Protein AF-A0AAN8D756-F1 (afdb_monomer)

Sequence (112 aa):
MSTLKEANTCPDGYRALSTSELQELLQNDEKMDQILRLNEKFQDLQVDREMLLSTNRNVAEESLARQPQLNNGKLQLAEKYRDLSKLATTCWEKQSQLGEFEKVDGEERGGG

Radius of gyration: 39.43 Å; Cα contacts (8 Å, |Δi|>4): 9; chains: 1; bounding box: 77×35×104 Å

Secondary structure (DSSP, 8-state):
-----------GGGGGS-HHHHHHHHT-HHHHHHHHHH-HHHHHHHHHHHHHHHHHHHHHHHHHHHHHHHHHHHHHHHHHHHHHHHHHHHHHHHHHHHHHHHHHHHHHHH--

Structure (mmCIF, N/CA/C/O backbone):
data_AF-A0AAN8D756-F1
#
_entry.id   AF-A0AAN8D756-F1
#
loop_
_atom_site.group_PDB
_atom_site.id
_atom_site.type_symbol
_atom_site.label_atom_id
_atom_site.label_alt_id
_atom_site.label_comp_id
_atom_site.label_asym_id
_atom_site.label_entity_id
_atom_site.label_seq_id
_atom_site.pdbx_PDB_ins_code
_atom_site.Cartn_x
_atom_site.Cartn_y
_atom_site.Cartn_z
_atom_site.occupancy
_atom_site.B_iso_or_equiv
_atom_site.auth_seq_id
_atom_site.auth_comp_id
_atom_site.auth_asym_id
_atom_site.auth_atom_id
_atom_site.pdbx_PDB_model_num
ATOM 1 N N . MET A 1 1 ? 7.806 17.674 32.791 1.00 41.53 1 MET A N 1
ATOM 2 C CA . MET A 1 1 ? 6.341 17.717 32.986 1.00 41.53 1 MET A CA 1
ATOM 3 C C . MET A 1 1 ? 5.681 16.736 32.027 1.00 41.53 1 MET A C 1
ATOM 5 O O . MET A 1 1 ? 5.402 17.087 30.891 1.00 41.53 1 MET A O 1
ATOM 9 N N . SER A 1 2 ? 5.492 15.496 32.461 1.00 43.59 2 SER A N 1
ATOM 10 C CA . SER A 1 2 ? 4.383 14.637 32.032 1.00 43.59 2 SER A CA 1
ATOM 11 C C . SER A 1 2 ? 4.385 13.466 32.990 1.00 43.59 2 SER A C 1
ATOM 13 O O . SER A 1 2 ? 5.297 12.645 33.001 1.00 43.59 2 SER A O 1
ATOM 15 N N . THR A 1 3 ? 3.438 13.525 33.912 1.00 39.50 3 THR A N 1
ATOM 16 C CA . THR A 1 3 ? 3.196 12.526 34.936 1.00 39.50 3 THR A CA 1
ATOM 17 C C . THR A 1 3 ? 2.890 11.204 34.247 1.00 39.50 3 THR A C 1
ATOM 19 O O . THR A 1 3 ? 1.971 11.113 33.435 1.00 39.50 3 THR A O 1
ATOM 22 N N . LEU A 1 4 ? 3.699 10.189 34.547 1.00 47.50 4 LEU A N 1
ATOM 23 C CA . LEU A 1 4 ? 3.449 8.808 34.166 1.00 47.50 4 LEU A CA 1
ATOM 24 C C . LEU A 1 4 ? 2.137 8.406 34.852 1.00 47.50 4 LEU A C 1
ATOM 26 O O . LEU A 1 4 ? 2.115 8.113 36.044 1.00 47.50 4 LEU A O 1
ATOM 30 N N . LYS A 1 5 ? 1.021 8.538 34.133 1.00 52.91 5 LYS A N 1
ATOM 31 C CA . LYS A 1 5 ? -0.317 8.224 34.630 1.00 52.91 5 LYS A CA 1
ATOM 32 C C . LYS A 1 5 ? -0.317 6.724 34.923 1.00 52.91 5 LYS A C 1
ATOM 34 O O . LYS A 1 5 ? -0.191 5.917 34.006 1.00 52.91 5 LYS A O 1
ATOM 39 N N . GLU A 1 6 ? -0.357 6.374 36.204 1.00 49.28 6 GLU A N 1
ATOM 40 C CA . GLU A 1 6 ? -0.398 5.005 36.714 1.00 49.28 6 GLU A CA 1
ATOM 41 C C . GLU A 1 6 ? -1.590 4.258 36.097 1.00 49.28 6 GLU A C 1
ATOM 43 O O . GLU A 1 6 ? -2.714 4.322 36.579 1.00 49.28 6 GLU A O 1
ATOM 48 N N . ALA A 1 7 ? -1.362 3.567 34.982 1.00 51.88 7 ALA A N 1
ATOM 49 C CA . ALA A 1 7 ? -2.408 2.898 34.215 1.00 51.88 7 ALA A CA 1
ATOM 50 C C . ALA A 1 7 ? -2.473 1.399 34.541 1.00 51.88 7 ALA A C 1
ATOM 52 O O . ALA A 1 7 ? -2.492 0.571 33.629 1.00 51.88 7 ALA A O 1
ATOM 53 N N . ASN A 1 8 ? -2.488 1.064 35.834 1.00 51.31 8 ASN A N 1
ATOM 54 C CA . ASN A 1 8 ? -2.727 -0.291 36.345 1.00 51.31 8 ASN A CA 1
ATOM 55 C C . ASN A 1 8 ? -3.735 -0.292 37.504 1.00 51.31 8 ASN A C 1
ATOM 57 O O . ASN A 1 8 ? -3.646 -1.090 38.436 1.00 51.31 8 ASN A O 1
ATOM 61 N N . THR A 1 9 ? -4.726 0.594 37.454 1.00 54.31 9 THR A N 1
ATOM 62 C CA . THR A 1 9 ? -5.885 0.486 38.336 1.00 54.31 9 THR A CA 1
ATOM 63 C C . THR A 1 9 ? -6.766 -0.637 37.796 1.00 54.31 9 THR A C 1
ATOM 65 O O . THR A 1 9 ? -7.483 -0.469 36.811 1.00 54.31 9 THR A O 1
ATOM 68 N N . CYS A 1 10 ? -6.684 -1.817 38.415 1.00 52.69 10 CYS A N 1
ATOM 69 C CA . CYS A 1 10 ? -7.785 -2.773 38.349 1.00 52.69 10 CYS A CA 1
ATOM 70 C C . CYS A 1 10 ? -9.059 -1.995 38.723 1.00 52.69 10 CYS A C 1
ATOM 72 O O . CYS A 1 10 ? -8.999 -1.274 39.724 1.00 52.69 10 CYS A O 1
ATOM 74 N N . PRO A 1 11 ? -10.156 -2.046 37.941 1.00 61.56 11 PRO A N 1
ATOM 75 C CA . PRO A 1 11 ? -11.365 -1.311 38.279 1.00 61.56 11 PRO A CA 1
ATOM 76 C C . PRO A 1 11 ? -11.776 -1.702 39.695 1.00 61.56 11 PRO A C 1
ATOM 78 O O . PRO A 1 11 ? -12.150 -2.846 39.949 1.00 61.56 11 PRO A O 1
ATOM 81 N N . ASP A 1 12 ? -11.652 -0.759 40.627 1.00 63.53 12 ASP A N 1
ATOM 82 C CA . ASP A 1 12 ? -11.872 -0.997 42.058 1.00 63.53 12 ASP A CA 1
ATOM 83 C C . ASP A 1 12 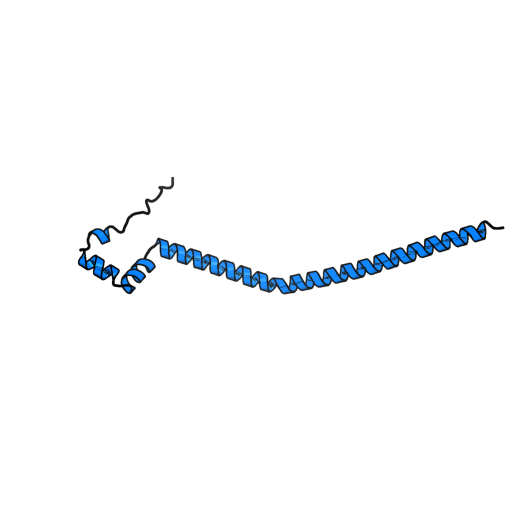? -13.303 -1.506 42.331 1.00 63.53 12 ASP A C 1
ATOM 85 O O . ASP A 1 12 ? -13.580 -2.158 43.333 1.00 63.53 12 ASP A O 1
ATOM 89 N N . GLY A 1 13 ? -14.204 -1.319 41.358 1.00 77.00 13 GLY A N 1
ATOM 90 C CA . GLY A 1 13 ? -15.564 -1.849 41.354 1.00 77.00 13 GLY A CA 1
ATOM 91 C C . GLY A 1 13 ? -15.670 -3.374 41.465 1.00 77.00 13 GLY A C 1
ATOM 92 O O . GLY A 1 13 ? -16.637 -3.849 42.050 1.00 77.00 13 GLY A O 1
ATOM 93 N N . TYR A 1 14 ? -14.688 -4.160 41.004 1.00 86.00 14 TYR A N 1
ATOM 94 C CA . TYR A 1 14 ? -14.756 -5.623 41.167 1.00 86.00 14 TYR A CA 1
ATOM 95 C C . TYR A 1 14 ? -14.572 -6.065 42.621 1.00 86.00 14 TYR A C 1
ATOM 97 O O . TYR A 1 14 ? -15.074 -7.118 43.003 1.00 86.00 14 TYR A O 1
ATOM 105 N N . ARG A 1 15 ? -13.890 -5.261 43.452 1.00 87.31 15 ARG A N 1
ATOM 106 C CA . ARG A 1 15 ? -13.737 -5.549 44.888 1.00 87.31 15 ARG A CA 1
ATOM 107 C C . ARG A 1 15 ? -15.040 -5.380 45.667 1.00 87.31 15 ARG A C 1
ATOM 109 O O . ARG A 1 15 ? -15.139 -5.907 46.770 1.00 87.31 15 ARG A O 1
ATOM 116 N N . ALA A 1 16 ? -16.013 -4.660 45.111 1.00 90.75 16 ALA A N 1
ATOM 117 C CA . ALA A 1 16 ? -17.331 -4.482 45.712 1.00 90.75 16 ALA A CA 1
ATOM 118 C C . ALA A 1 16 ? -18.283 -5.663 45.445 1.00 90.75 16 ALA A C 1
ATOM 120 O O . ALA A 1 16 ? -19.342 -5.727 46.063 1.00 90.75 16 ALA A O 1
ATOM 121 N N . LEU A 1 17 ? -17.920 -6.581 44.542 1.00 91.69 17 LEU A N 1
ATOM 122 C CA . LEU A 1 17 ? -18.744 -7.730 44.171 1.00 91.69 17 LEU A CA 1
ATOM 123 C C . LEU A 1 17 ? -18.456 -8.940 45.067 1.00 91.69 17 LEU A C 1
ATOM 125 O O . LEU A 1 17 ? -17.312 -9.216 45.438 1.00 91.69 17 LEU A O 1
ATOM 129 N N . SER A 1 18 ? -19.501 -9.700 45.378 1.00 95.38 18 SER A N 1
ATOM 130 C CA . SER A 1 18 ? -19.393 -11.003 46.033 1.00 95.38 18 SER A CA 1
ATOM 131 C C . SER A 1 18 ? -18.809 -12.068 45.097 1.00 95.38 18 SER A C 1
ATOM 133 O O . SER A 1 18 ? -18.789 -11.929 43.872 1.00 95.38 18 SER A O 1
ATOM 135 N N . THR A 1 19 ? -18.368 -13.193 45.665 1.00 95.56 19 THR A N 1
ATOM 136 C CA . THR A 1 19 ? -17.839 -14.330 44.893 1.00 95.56 19 THR A CA 1
ATOM 137 C C . THR A 1 19 ? -18.853 -14.914 43.908 1.00 95.56 19 THR A C 1
ATOM 139 O O . THR A 1 19 ? -18.459 -15.316 42.814 1.00 95.56 19 THR A O 1
ATOM 142 N N . SER A 1 20 ? -20.142 -14.936 44.257 1.00 96.38 20 SER A N 1
ATOM 143 C CA . SER A 1 20 ? -21.214 -15.383 43.360 1.00 96.38 20 SER A CA 1
ATOM 144 C C . SER A 1 20 ? -21.442 -14.420 42.197 1.00 96.38 20 SER A C 1
ATOM 146 O O . SER A 1 20 ? -21.588 -14.868 41.065 1.00 96.38 20 SER A O 1
ATOM 148 N N . GLU A 1 21 ? -21.418 -13.108 42.445 1.00 94.94 21 GLU A N 1
ATOM 149 C CA . GLU A 1 21 ? -21.590 -12.094 41.392 1.00 94.94 21 GLU A CA 1
ATOM 150 C C . GLU A 1 21 ? -20.397 -12.076 40.435 1.00 94.94 21 GLU A C 1
ATOM 152 O O . GLU A 1 21 ? -20.570 -11.953 39.224 1.00 94.94 21 GLU A O 1
ATOM 157 N N . LEU A 1 22 ? -19.181 -12.260 40.960 1.00 93.50 22 LEU A N 1
ATOM 158 C CA . LEU A 1 22 ? -17.983 -12.418 40.138 1.00 93.50 22 LEU A CA 1
ATOM 159 C C . LEU A 1 22 ? -18.059 -13.675 39.265 1.00 93.50 22 LEU A C 1
ATOM 161 O O . LEU A 1 22 ? -17.686 -13.610 38.098 1.00 93.50 22 LEU A O 1
ATOM 165 N N . GLN A 1 23 ? -18.555 -14.801 39.791 1.00 95.00 23 GLN A N 1
ATOM 166 C CA . GLN A 1 23 ? -18.767 -16.015 38.994 1.00 95.00 23 GLN A CA 1
ATOM 167 C C . GLN A 1 23 ? -19.830 -15.825 37.912 1.00 95.00 23 GLN A C 1
ATOM 169 O O . GLN A 1 23 ? -19.604 -16.247 36.782 1.00 95.00 23 GLN A O 1
ATOM 174 N N . GLU A 1 24 ? -20.955 -15.185 38.232 1.00 95.88 24 GLU A N 1
ATOM 175 C CA . GLU A 1 24 ? -22.000 -14.891 37.247 1.00 95.88 24 GLU A CA 1
ATOM 176 C C . GLU A 1 24 ? -21.466 -13.981 36.137 1.00 95.88 24 GLU A C 1
ATOM 178 O O . GLU A 1 24 ? -21.708 -14.231 34.958 1.00 95.88 24 GLU A O 1
ATOM 183 N N . LEU A 1 25 ? -20.698 -12.949 36.500 1.00 93.25 25 LEU A N 1
ATOM 184 C CA . LEU A 1 25 ? -20.067 -12.061 35.531 1.00 93.25 25 LEU A CA 1
ATOM 185 C C . LEU A 1 25 ? -19.084 -12.819 34.633 1.00 93.25 25 LEU A C 1
ATOM 187 O O . LEU A 1 25 ? -19.108 -12.631 33.422 1.00 93.25 25 LEU A O 1
ATOM 191 N N . LEU A 1 26 ? -18.264 -13.703 35.213 1.00 92.31 26 LEU A N 1
ATOM 192 C CA . LEU A 1 26 ? -17.293 -14.509 34.470 1.00 92.31 26 LEU A CA 1
ATOM 193 C C . LEU A 1 26 ? -17.953 -15.520 33.519 1.00 92.31 26 LEU A C 1
ATOM 195 O O . LEU A 1 26 ? -17.327 -15.942 32.556 1.00 92.31 26 LEU A O 1
ATOM 199 N N . GLN A 1 27 ? -19.184 -15.941 33.815 1.00 96.12 27 GLN A N 1
ATOM 200 C CA . GLN A 1 27 ? -19.966 -16.874 32.996 1.00 96.12 27 GLN A CA 1
ATOM 201 C C . GLN A 1 27 ? -20.843 -16.165 31.956 1.00 96.12 27 GLN A C 1
ATOM 203 O O . GLN A 1 27 ? -21.524 -16.829 31.176 1.00 96.12 27 GLN A O 1
ATOM 208 N N . ASN A 1 28 ? -20.863 -14.832 31.952 1.00 96.38 28 ASN A N 1
ATOM 209 C CA . ASN A 1 28 ? -21.667 -14.040 31.037 1.00 96.38 28 ASN A CA 1
ATOM 210 C C . ASN A 1 28 ? -20.771 -13.370 29.989 1.00 96.38 28 ASN A C 1
ATOM 212 O O . ASN A 1 28 ? -20.312 -12.237 30.167 1.00 96.38 28 ASN A O 1
ATOM 216 N N . ASP A 1 29 ? -20.549 -14.083 28.886 1.00 95.00 29 ASP A N 1
ATOM 217 C CA . ASP A 1 29 ? -19.678 -13.640 27.796 1.00 95.00 29 ASP A CA 1
ATOM 218 C C . ASP A 1 29 ? -20.140 -12.309 27.186 1.00 95.00 29 ASP A C 1
ATOM 220 O O . ASP A 1 29 ? -19.305 -11.443 26.937 1.00 95.00 29 ASP A O 1
ATOM 224 N N . GLU A 1 30 ? -21.450 -12.068 27.032 1.00 96.56 30 GLU A N 1
ATOM 225 C CA . GLU A 1 30 ? -21.957 -10.773 26.553 1.00 96.56 30 GLU A CA 1
ATOM 226 C C . GLU A 1 30 ? -21.552 -9.603 27.463 1.00 96.56 30 GLU A C 1
ATOM 228 O O . GLU A 1 30 ? -21.140 -8.548 26.970 1.00 96.56 30 GLU A O 1
ATOM 233 N N . LYS A 1 31 ? -21.660 -9.762 28.791 1.00 92.62 31 LYS A N 1
ATOM 234 C CA . LYS A 1 31 ? -21.242 -8.722 29.748 1.00 92.62 31 LYS A CA 1
ATOM 235 C C . LYS A 1 31 ? -19.730 -8.495 29.670 1.00 92.62 31 LYS A C 1
ATOM 237 O O . LYS A 1 31 ? -19.290 -7.345 29.701 1.00 92.62 31 LYS A O 1
ATOM 242 N N . MET A 1 32 ? -18.940 -9.561 29.535 1.00 92.56 32 MET A N 1
ATOM 243 C CA . MET A 1 32 ? -17.483 -9.469 29.378 1.00 92.56 32 MET A CA 1
ATOM 244 C C . MET A 1 32 ? -17.095 -8.754 28.078 1.00 92.56 32 MET A C 1
ATOM 246 O O . MET A 1 32 ? -16.268 -7.840 28.102 1.00 92.56 32 MET A O 1
ATOM 250 N N . ASP A 1 33 ? -17.750 -9.084 26.968 1.00 94.62 33 ASP A N 1
ATOM 251 C CA . ASP A 1 33 ? -17.577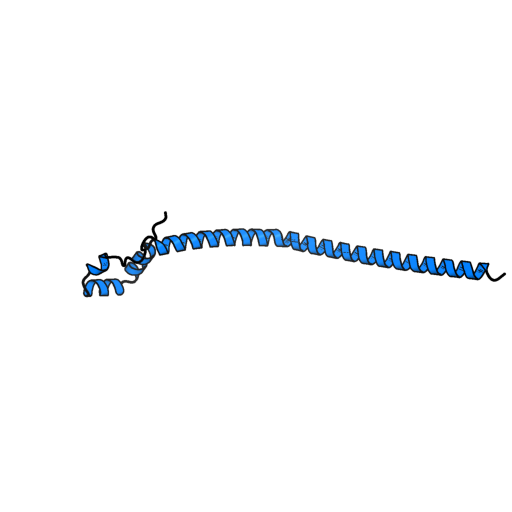 -8.410 25.681 1.00 94.62 33 ASP A CA 1
ATOM 252 C C . ASP A 1 33 ? -17.936 -6.926 25.766 1.00 94.62 33 ASP A C 1
ATOM 254 O O . ASP A 1 33 ? -17.232 -6.073 25.220 1.00 94.62 33 ASP A O 1
ATOM 258 N N . GLN A 1 34 ? -19.015 -6.588 26.472 1.00 94.06 34 GLN A N 1
ATOM 259 C CA . GLN A 1 34 ? -19.407 -5.201 26.686 1.00 94.06 34 GLN A CA 1
ATOM 260 C C . GLN A 1 34 ? -18.355 -4.438 27.503 1.00 94.06 34 GLN A C 1
ATOM 262 O O . GLN A 1 34 ? -17.989 -3.324 27.128 1.00 94.06 34 GLN A O 1
ATOM 267 N N . ILE A 1 35 ? -17.817 -5.041 28.569 1.00 91.94 35 ILE A N 1
ATOM 268 C CA . ILE A 1 35 ? -16.725 -4.462 29.369 1.00 91.94 35 ILE A CA 1
ATOM 269 C C . ILE A 1 35 ? -15.485 -4.223 28.501 1.00 91.94 35 ILE A C 1
ATOM 271 O O . ILE A 1 35 ? -14.885 -3.151 28.574 1.00 91.94 35 ILE A O 1
ATOM 275 N N . LEU A 1 36 ? -15.112 -5.187 27.655 1.00 90.75 36 LEU A N 1
ATOM 276 C CA . LEU A 1 36 ? -13.975 -5.051 26.742 1.00 90.75 36 LEU A CA 1
ATOM 277 C C . LEU A 1 36 ? -14.199 -3.936 25.715 1.00 90.75 36 LEU A C 1
ATOM 279 O O . LEU A 1 36 ? -13.314 -3.112 25.510 1.00 90.75 36 LEU A O 1
ATOM 283 N N . ARG A 1 37 ? -15.392 -3.848 25.117 1.00 93.81 37 ARG A N 1
ATOM 284 C CA . ARG A 1 37 ? -15.742 -2.781 24.160 1.00 93.81 37 ARG A CA 1
ATOM 285 C C . ARG A 1 37 ? -15.741 -1.392 24.788 1.00 93.81 37 ARG A C 1
ATOM 287 O O . ARG A 1 37 ? -15.500 -0.420 24.079 1.00 93.81 37 ARG A O 1
ATOM 294 N N . LEU A 1 38 ? -16.030 -1.289 26.082 1.00 91.88 38 LEU A N 1
ATOM 295 C CA . LEU A 1 38 ? -16.003 -0.036 26.839 1.00 91.88 38 LEU A CA 1
ATOM 296 C C . LEU A 1 38 ? -14.621 0.291 27.420 1.00 91.88 38 LEU A C 1
ATOM 298 O O . LEU A 1 38 ? -14.433 1.373 27.972 1.00 91.88 38 LEU A O 1
ATOM 302 N N . ASN A 1 39 ? -13.652 -0.621 27.319 1.00 91.00 39 ASN A N 1
ATOM 303 C CA . ASN A 1 39 ? -12.305 -0.384 27.810 1.00 91.00 39 ASN A CA 1
ATOM 304 C C . ASN A 1 39 ? -11.605 0.684 26.955 1.00 91.00 39 ASN A C 1
ATOM 306 O O . ASN A 1 39 ? -11.402 0.485 25.761 1.00 91.00 39 ASN A O 1
ATOM 310 N N . GLU A 1 40 ? -11.191 1.787 27.581 1.00 93.12 40 GLU A N 1
ATOM 311 C CA . GLU A 1 40 ? -10.544 2.927 26.910 1.00 93.12 40 GLU A CA 1
ATOM 312 C C . GLU A 1 40 ? -9.315 2.496 26.095 1.00 93.12 40 GLU A C 1
ATOM 314 O O . GLU A 1 40 ? -9.224 2.794 24.910 1.00 93.12 40 GLU A O 1
ATOM 319 N N . LYS A 1 41 ? -8.430 1.669 26.673 1.00 93.44 41 LYS A N 1
ATOM 320 C CA . LYS A 1 41 ? -7.240 1.174 25.959 1.00 93.44 41 LYS A CA 1
ATOM 321 C C . LYS A 1 41 ? -7.615 0.320 24.745 1.00 93.44 41 LYS A C 1
ATOM 323 O O . LYS A 1 41 ? -6.922 0.354 23.734 1.00 93.44 41 LYS A O 1
ATOM 328 N N . PHE A 1 42 ? -8.679 -0.478 24.846 1.00 94.44 42 PHE A N 1
ATOM 329 C CA . PHE A 1 42 ? -9.161 -1.276 23.719 1.00 94.44 42 PHE A CA 1
ATOM 330 C C . PHE A 1 42 ? -9.744 -0.388 22.613 1.00 94.44 42 PHE A C 1
ATOM 332 O O . PHE A 1 42 ? -9.487 -0.639 21.439 1.00 94.44 42 PHE A O 1
ATOM 339 N N . GLN A 1 43 ? -10.483 0.664 22.974 1.00 96.88 43 GLN A N 1
ATOM 340 C CA . GLN A 1 43 ? -11.019 1.635 22.018 1.00 96.88 43 GLN A CA 1
ATOM 341 C C . GLN A 1 43 ? -9.906 2.408 21.304 1.00 96.88 43 GLN A C 1
ATOM 343 O O . GLN A 1 43 ? -9.932 2.487 20.078 1.00 96.88 43 GLN A O 1
ATOM 348 N N . ASP A 1 44 ? -8.902 2.891 22.038 1.00 97.06 44 ASP A N 1
ATOM 349 C CA . ASP A 1 44 ? -7.743 3.583 21.462 1.00 97.06 44 ASP A CA 1
ATOM 350 C C . ASP A 1 44 ? -7.025 2.698 20.432 1.00 9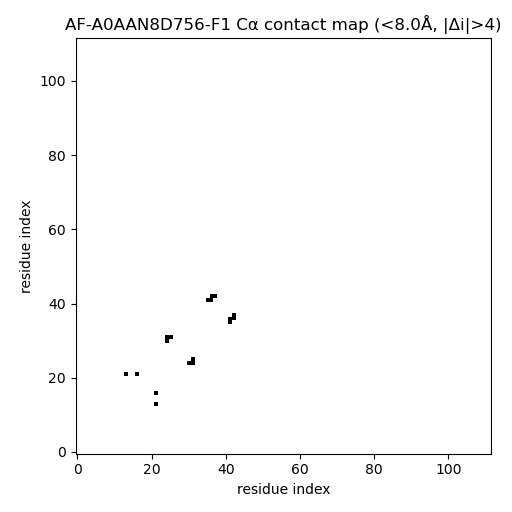7.06 44 ASP A C 1
ATOM 352 O O . ASP A 1 44 ? -6.790 3.107 19.294 1.00 97.06 44 ASP A O 1
ATOM 356 N N . LEU A 1 45 ? -6.769 1.433 20.784 1.00 97.31 45 LEU A N 1
ATOM 357 C CA . LEU A 1 45 ? -6.158 0.467 19.867 1.00 97.31 45 LEU A CA 1
ATOM 358 C C . LEU A 1 45 ? -7.015 0.199 18.624 1.00 97.31 45 LEU A C 1
ATOM 360 O O . LEU A 1 45 ? -6.474 -0.027 17.540 1.00 97.31 45 LEU A O 1
ATOM 364 N N . GLN A 1 46 ? -8.342 0.204 18.758 1.00 97.38 46 GLN A N 1
ATOM 365 C CA . GLN A 1 46 ? -9.248 0.028 17.623 1.00 97.38 46 GLN A CA 1
ATOM 366 C C . GLN A 1 46 ? -9.200 1.229 16.676 1.00 97.38 46 GLN A C 1
ATOM 368 O O . GLN A 1 46 ? -9.133 1.030 15.463 1.00 97.38 46 GLN A O 1
ATOM 373 N N . VAL A 1 47 ? -9.144 2.452 17.210 1.00 97.88 47 VAL A N 1
ATOM 374 C CA . VAL A 1 47 ? -8.977 3.675 16.410 1.00 97.88 47 VAL A CA 1
ATOM 375 C C . VAL A 1 47 ? -7.641 3.659 15.664 1.00 97.88 47 VAL A C 1
ATOM 377 O O . VAL A 1 47 ? -7.615 3.863 14.448 1.00 97.88 47 VAL A O 1
ATOM 380 N N . ASP A 1 48 ? -6.542 3.339 16.350 1.00 98.19 48 ASP A N 1
ATOM 381 C CA . ASP A 1 48 ? -5.215 3.239 15.730 1.00 98.19 48 ASP A CA 1
ATOM 382 C C . ASP A 1 48 ? -5.193 2.182 14.618 1.00 98.19 48 ASP A C 1
ATOM 384 O O . ASP A 1 48 ? -4.660 2.402 13.524 1.00 98.19 48 ASP A O 1
ATOM 388 N N . ARG A 1 49 ? -5.826 1.029 14.863 1.00 98.38 49 ARG A N 1
ATOM 389 C CA . ARG A 1 49 ? -5.968 -0.037 13.869 1.00 98.38 49 ARG A CA 1
ATOM 390 C C . ARG A 1 49 ? -6.742 0.439 12.640 1.00 98.38 49 ARG A C 1
ATOM 392 O O . ARG A 1 49 ? -6.326 0.149 11.519 1.00 98.38 49 ARG A O 1
ATOM 399 N N . GLU A 1 50 ? -7.854 1.142 12.823 1.00 98.56 50 GLU A N 1
ATOM 400 C CA . GLU A 1 50 ? -8.659 1.677 11.721 1.00 98.56 50 GLU A CA 1
ATOM 401 C C . GLU A 1 50 ? -7.897 2.733 10.914 1.00 98.56 50 GLU A C 1
ATOM 403 O O . GLU A 1 50 ? -7.905 2.690 9.679 1.00 98.56 50 GLU A O 1
ATOM 408 N N . MET A 1 51 ? -7.158 3.617 11.587 1.00 98.44 51 MET A N 1
ATOM 409 C CA . MET A 1 51 ? -6.292 4.602 10.938 1.00 98.44 51 MET A CA 1
ATOM 410 C C . MET A 1 51 ? -5.214 3.928 10.078 1.00 98.44 51 MET A C 1
ATOM 412 O O . MET A 1 51 ? -5.011 4.307 8.917 1.00 98.44 51 MET A O 1
ATOM 416 N N . LEU A 1 52 ? -4.542 2.904 10.614 1.00 98.62 52 LEU A N 1
ATOM 417 C CA . LEU A 1 52 ? -3.520 2.146 9.890 1.00 98.62 52 LEU A CA 1
ATOM 418 C C . LEU A 1 52 ? -4.105 1.384 8.701 1.00 98.62 52 LEU A C 1
ATOM 420 O O . LEU A 1 52 ? -3.507 1.391 7.626 1.00 98.62 52 LEU A O 1
ATOM 424 N N . LEU A 1 53 ? -5.275 0.761 8.860 1.00 98.75 53 LEU A N 1
ATOM 425 C CA . LEU A 1 53 ? -5.953 0.057 7.770 1.00 98.75 53 LEU A CA 1
ATOM 426 C C . LEU A 1 53 ? -6.361 1.009 6.646 1.00 98.75 53 LEU A C 1
ATOM 428 O O . LEU A 1 53 ? -6.136 0.697 5.478 1.00 98.75 53 LEU A O 1
ATOM 432 N N . SER A 1 54 ? -6.906 2.176 6.990 1.00 98.62 54 SER A N 1
ATOM 433 C CA . SER A 1 54 ? -7.251 3.219 6.019 1.00 98.62 54 SER A CA 1
ATOM 434 C C . SER A 1 54 ? -6.012 3.710 5.263 1.00 98.62 54 SER A C 1
ATOM 436 O O . SER A 1 54 ? -5.989 3.748 4.033 1.00 98.62 54 SER A O 1
ATOM 438 N N . THR A 1 55 ? -4.926 3.982 5.991 1.00 98.44 55 THR A N 1
ATOM 439 C CA . THR A 1 55 ? -3.655 4.423 5.398 1.00 98.44 55 THR A CA 1
ATOM 440 C C . THR A 1 55 ? -3.059 3.352 4.484 1.00 98.44 55 THR A C 1
ATOM 442 O O . THR A 1 55 ? -2.674 3.645 3.352 1.00 98.44 55 THR A O 1
ATOM 445 N N . ASN A 1 56 ? -3.011 2.098 4.939 1.00 98.44 56 ASN A N 1
ATOM 446 C CA . ASN A 1 56 ? -2.497 0.981 4.153 1.00 98.44 56 ASN A CA 1
ATOM 447 C C . ASN A 1 56 ? -3.315 0.773 2.876 1.00 98.44 56 ASN A C 1
ATOM 449 O O . ASN A 1 56 ? -2.735 0.600 1.805 1.00 98.44 56 ASN A O 1
ATOM 453 N N . ARG A 1 57 ? -4.647 0.861 2.980 1.00 98.69 57 ARG A N 1
ATOM 454 C CA . ARG A 1 57 ? -5.551 0.776 1.836 1.00 98.69 57 ARG A CA 1
ATOM 455 C C . ARG A 1 57 ? -5.240 1.854 0.801 1.00 98.69 57 ARG A C 1
ATOM 457 O O . ARG A 1 57 ? -5.032 1.508 -0.357 1.00 98.69 57 ARG A O 1
ATOM 464 N N . ASN A 1 58 ? -5.139 3.118 1.211 1.00 98.50 58 ASN A N 1
ATOM 465 C CA . ASN A 1 58 ? -4.827 4.220 0.296 1.00 98.50 58 ASN A CA 1
ATOM 466 C C . ASN A 1 58 ? -3.482 4.003 -0.415 1.00 98.50 58 ASN A C 1
ATOM 468 O O . ASN A 1 58 ? -3.388 4.131 -1.634 1.00 98.50 58 ASN A O 1
ATOM 472 N N . VAL A 1 59 ? -2.443 3.604 0.326 1.00 98.62 59 VAL A N 1
ATOM 473 C CA . VAL A 1 59 ? -1.115 3.332 -0.250 1.00 98.62 59 VAL A CA 1
ATOM 474 C C . VAL A 1 59 ? -1.153 2.153 -1.222 1.00 98.62 59 VAL A C 1
ATOM 476 O O . VAL A 1 59 ? -0.502 2.200 -2.268 1.00 98.62 59 VAL A O 1
ATOM 479 N N . ALA A 1 60 ? -1.905 1.097 -0.909 1.00 98.69 60 ALA A N 1
ATOM 480 C CA . ALA A 1 60 ? -2.067 -0.050 -1.793 1.00 98.69 60 ALA A CA 1
ATOM 481 C C . ALA A 1 60 ? -2.803 0.343 -3.082 1.00 98.69 60 ALA A C 1
ATOM 483 O O . ALA A 1 60 ? -2.345 0.001 -4.172 1.00 98.69 60 ALA A O 1
ATOM 484 N N . GLU A 1 61 ? -3.890 1.108 -2.972 1.00 98.69 61 GLU A N 1
ATOM 485 C CA . GLU A 1 61 ? -4.651 1.618 -4.115 1.00 98.69 61 GLU A CA 1
ATOM 486 C C . GLU A 1 61 ? -3.778 2.496 -5.026 1.00 98.69 61 GLU A C 1
ATOM 488 O O . GLU A 1 61 ? -3.721 2.266 -6.236 1.00 98.69 61 GLU A O 1
ATOM 493 N N . GLU A 1 62 ? -3.014 3.435 -4.462 1.00 98.50 62 GLU A N 1
ATOM 494 C CA . GLU A 1 62 ? -2.085 4.262 -5.238 1.00 98.50 62 GLU A CA 1
ATOM 495 C C . GLU A 1 62 ? -0.962 3.444 -5.885 1.00 98.50 62 GLU A C 1
ATOM 497 O O . GLU A 1 62 ? -0.588 3.688 -7.035 1.00 98.50 62 GLU A O 1
ATOM 502 N N . SER A 1 63 ? -0.410 2.472 -5.158 1.00 98.12 63 SER A N 1
ATOM 503 C CA . SER A 1 63 ? 0.663 1.610 -5.661 1.00 98.12 63 SER A CA 1
ATOM 504 C C . SER A 1 63 ? 0.189 0.792 -6.862 1.00 98.12 63 SER A C 1
ATOM 506 O O . SER A 1 63 ? 0.871 0.747 -7.890 1.00 98.12 63 SER A O 1
ATOM 508 N N . LEU A 1 64 ? -1.012 0.214 -6.766 1.00 98.62 64 LEU A N 1
ATOM 509 C CA . LEU A 1 64 ? -1.659 -0.512 -7.858 1.00 98.62 64 LEU A CA 1
ATOM 510 C C . LEU A 1 64 ? -1.979 0.412 -9.039 1.00 98.62 64 LEU A C 1
ATOM 512 O O . LEU A 1 64 ? -1.742 0.031 -10.184 1.00 98.62 64 LEU A O 1
ATOM 516 N N . ALA A 1 65 ? -2.439 1.640 -8.789 1.00 98.44 65 ALA A N 1
ATOM 517 C CA . ALA A 1 65 ? -2.721 2.615 -9.843 1.00 98.44 65 ALA A CA 1
ATOM 518 C C . ALA A 1 65 ? -1.459 3.044 -10.620 1.00 98.44 65 ALA A C 1
ATOM 520 O O . ALA A 1 65 ? -1.522 3.276 -11.829 1.00 98.44 65 ALA A O 1
ATOM 521 N N . ARG A 1 66 ? -0.297 3.128 -9.955 1.00 98.19 66 ARG A N 1
ATOM 522 C CA . ARG A 1 66 ? 0.984 3.520 -10.58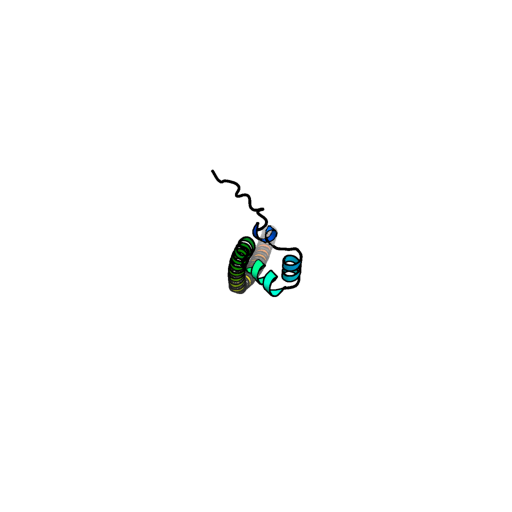0 1.00 98.19 66 ARG A CA 1
ATOM 523 C C . ARG A 1 66 ? 1.691 2.364 -11.298 1.00 98.19 66 ARG A C 1
ATOM 525 O O . ARG A 1 66 ? 2.491 2.603 -12.206 1.00 98.19 66 ARG A O 1
ATOM 532 N N . GLN A 1 67 ? 1.404 1.115 -10.930 1.00 98.56 67 GLN A N 1
ATOM 533 C CA . GLN A 1 67 ? 2.087 -0.072 -11.457 1.00 98.56 67 GLN A CA 1
ATOM 534 C C . GLN A 1 67 ? 2.037 -0.206 -12.998 1.00 98.56 67 GLN A C 1
ATOM 536 O O . GLN A 1 67 ? 3.085 -0.493 -13.588 1.00 98.56 67 GLN A O 1
ATOM 541 N N . PRO A 1 68 ? 0.909 0.043 -13.698 1.00 98.38 68 PRO A N 1
ATOM 542 C CA . PRO A 1 68 ? 0.860 -0.036 -15.159 1.00 98.38 68 PRO A CA 1
ATOM 543 C C . PRO A 1 68 ? 1.783 0.975 -15.843 1.00 98.38 68 PRO A C 1
ATOM 545 O O . PRO A 1 68 ? 2.510 0.620 -16.770 1.00 98.38 68 PRO A O 1
ATOM 548 N N . GLN A 1 69 ? 1.798 2.221 -15.360 1.00 98.38 69 GLN A N 1
ATOM 549 C CA . GLN A 1 69 ? 2.644 3.281 -15.913 1.00 98.38 69 GLN A CA 1
ATOM 550 C C . GLN A 1 69 ? 4.128 2.956 -15.727 1.00 98.38 69 GLN A C 1
ATOM 552 O O . GLN A 1 69 ? 4.909 3.083 -16.670 1.00 98.38 69 GLN A O 1
ATOM 557 N N . LEU A 1 70 ? 4.506 2.465 -14.542 1.00 98.38 70 LEU A N 1
ATOM 558 C CA . LEU A 1 70 ? 5.871 2.023 -14.260 1.00 98.38 70 LEU A CA 1
ATOM 559 C C . LEU A 1 70 ? 6.302 0.882 -15.191 1.00 98.38 70 LEU A C 1
ATOM 561 O O . LEU A 1 70 ? 7.396 0.920 -15.753 1.00 98.38 70 LEU A O 1
ATOM 565 N N . ASN A 1 71 ? 5.447 -0.126 -15.367 1.00 98.56 71 ASN A N 1
ATOM 566 C CA . ASN A 1 71 ? 5.740 -1.266 -16.234 1.00 98.56 71 ASN A CA 1
ATOM 567 C C . ASN A 1 71 ? 5.870 -0.848 -17.701 1.00 98.56 71 ASN A C 1
ATOM 569 O O . ASN A 1 71 ? 6.805 -1.276 -18.377 1.00 98.56 71 ASN A O 1
ATOM 573 N N . ASN A 1 72 ? 4.988 0.033 -18.175 1.00 98.62 72 ASN A N 1
ATOM 574 C CA . ASN A 1 72 ? 5.088 0.588 -19.518 1.00 98.62 72 ASN A CA 1
ATOM 575 C C . ASN A 1 72 ? 6.387 1.391 -19.702 1.00 98.62 72 ASN A C 1
ATOM 577 O O . ASN A 1 72 ? 7.089 1.203 -20.693 1.00 98.62 72 ASN A O 1
ATOM 581 N N . GLY A 1 73 ? 6.760 2.223 -18.725 1.00 98.62 73 GLY A N 1
ATOM 582 C CA . GLY A 1 73 ? 8.025 2.962 -18.752 1.00 98.62 73 GLY A CA 1
ATOM 583 C C . GLY A 1 73 ? 9.246 2.040 -18.817 1.00 98.62 73 GLY A C 1
ATOM 584 O O . GLY A 1 73 ? 10.152 2.275 -19.616 1.00 98.62 73 GLY A O 1
ATOM 585 N N . LYS A 1 74 ? 9.251 0.941 -18.048 1.00 98.75 74 LYS A N 1
ATOM 586 C CA . LYS A 1 74 ? 10.304 -0.088 -18.122 1.00 98.75 74 LYS A CA 1
ATOM 587 C C . LYS A 1 74 ? 10.390 -0.727 -19.510 1.00 98.75 74 LYS A C 1
ATOM 589 O O . LYS A 1 74 ? 11.494 -0.903 -20.019 1.00 98.75 74 LYS A O 1
ATOM 594 N N . LEU A 1 75 ? 9.250 -1.051 -20.123 1.00 98.75 75 LEU A N 1
ATOM 595 C CA . LEU A 1 75 ? 9.205 -1.642 -21.462 1.00 98.75 75 LEU A CA 1
ATOM 596 C C . LEU A 1 75 ? 9.761 -0.680 -22.522 1.00 98.75 75 LEU A C 1
ATOM 598 O O . LEU A 1 75 ? 10.627 -1.065 -23.305 1.00 98.75 75 LEU A O 1
ATOM 602 N N . GLN A 1 76 ? 9.317 0.578 -22.501 1.00 98.69 76 GLN A N 1
ATOM 603 C CA . GLN A 1 76 ? 9.800 1.614 -23.418 1.00 98.69 76 GLN A CA 1
ATOM 604 C C . GLN A 1 76 ? 11.304 1.851 -23.258 1.00 98.69 76 GLN A C 1
ATOM 606 O O . GLN A 1 76 ? 12.028 1.973 -24.244 1.00 98.69 76 GLN A O 1
ATOM 611 N N . LEU A 1 77 ? 11.793 1.878 -22.018 1.00 98.69 77 LEU A N 1
ATOM 612 C CA . LEU A 1 77 ? 13.216 2.032 -21.742 1.00 98.69 77 LEU A CA 1
ATOM 613 C C . LEU A 1 77 ? 14.029 0.857 -22.302 1.00 98.69 77 LEU A C 1
ATOM 615 O O . LEU A 1 77 ? 15.052 1.078 -22.950 1.00 98.69 77 LEU A O 1
ATOM 619 N N . ALA A 1 78 ? 13.565 -0.379 -22.105 1.00 98.69 78 ALA A N 1
ATOM 620 C CA . ALA A 1 78 ? 14.214 -1.567 -22.654 1.00 98.69 78 ALA A CA 1
ATOM 621 C C . ALA A 1 78 ? 14.273 -1.533 -24.192 1.00 98.69 78 ALA A C 1
ATOM 623 O O . ALA A 1 78 ? 15.299 -1.876 -24.781 1.00 98.69 78 ALA A O 1
ATOM 624 N N . GLU A 1 79 ? 13.207 -1.066 -24.846 1.00 98.75 79 GLU A N 1
ATOM 625 C CA . GLU A 1 79 ? 13.189 -0.879 -26.296 1.00 98.75 79 GLU A CA 1
ATOM 626 C C . GLU A 1 79 ? 14.226 0.154 -26.755 1.00 98.75 79 GLU A C 1
ATOM 628 O O . GLU A 1 79 ? 15.014 -0.132 -27.657 1.00 9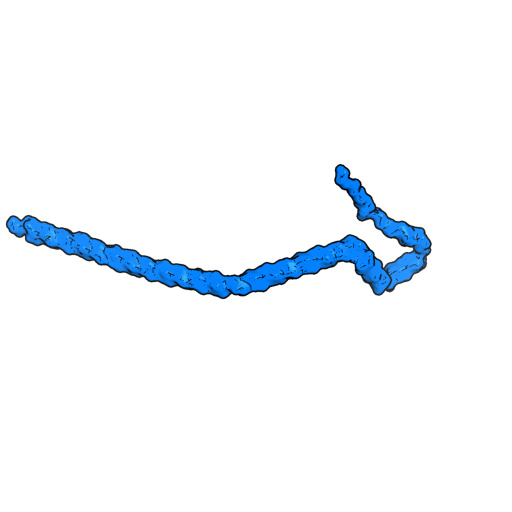8.75 79 GLU A O 1
ATOM 633 N N . LYS A 1 80 ? 14.313 1.308 -26.082 1.00 98.69 80 LYS A N 1
ATOM 634 C CA . LYS A 1 80 ? 15.323 2.332 -26.396 1.00 98.69 80 LYS A CA 1
ATOM 635 C C . LYS A 1 80 ? 16.750 1.818 -26.229 1.00 98.69 80 LYS A C 1
ATOM 637 O O . LYS A 1 80 ? 17.592 2.096 -27.080 1.00 98.69 80 LYS A O 1
ATOM 642 N N . TYR A 1 81 ? 17.023 1.040 -25.181 1.00 98.75 81 TYR A N 1
ATOM 643 C CA . TYR A 1 81 ? 18.332 0.406 -25.002 1.00 98.75 81 TYR A CA 1
ATOM 644 C C . TYR A 1 81 ? 18.653 -0.588 -26.117 1.00 98.75 81 TYR A C 1
ATOM 646 O O . TYR A 1 81 ? 19.779 -0.608 -26.615 1.00 98.75 81 TYR A O 1
ATOM 654 N N . ARG A 1 82 ? 17.670 -1.387 -26.546 1.00 98.69 82 ARG A N 1
ATOM 655 C CA . ARG A 1 82 ? 17.839 -2.313 -27.671 1.00 98.69 82 ARG A CA 1
ATOM 656 C C . ARG A 1 82 ? 18.181 -1.562 -28.956 1.00 98.69 82 ARG A C 1
ATOM 658 O O . ARG A 1 82 ? 19.090 -1.972 -29.675 1.00 98.69 82 ARG A O 1
ATOM 665 N N . ASP A 1 83 ? 17.468 -0.482 -29.247 1.00 98.56 83 ASP A N 1
ATOM 666 C CA . ASP A 1 83 ? 17.693 0.308 -30.457 1.00 98.56 83 ASP A CA 1
ATOM 667 C C . ASP A 1 83 ? 19.061 0.999 -30.429 1.00 98.56 83 ASP A C 1
ATOM 669 O O . ASP A 1 83 ? 19.793 0.963 -31.419 1.00 98.56 83 ASP A O 1
ATOM 673 N N . LEU A 1 84 ? 19.454 1.540 -29.272 1.00 98.62 84 LEU A N 1
ATOM 674 C CA . LEU A 1 84 ? 20.784 2.109 -29.065 1.00 98.62 84 LEU A CA 1
ATOM 675 C C . LEU A 1 84 ? 21.885 1.068 -29.287 1.00 98.62 84 LEU A C 1
ATOM 677 O O . LEU A 1 84 ? 22.864 1.358 -29.969 1.00 98.62 84 LEU A O 1
ATOM 681 N N . SER A 1 85 ? 21.720 -0.145 -28.753 1.00 98.44 85 SER A N 1
ATOM 682 C CA . SER A 1 85 ? 22.690 -1.225 -28.944 1.00 98.44 85 SER A CA 1
ATOM 683 C C . SER A 1 85 ? 22.846 -1.579 -30.420 1.00 98.44 85 SER A C 1
ATOM 685 O O . SER A 1 85 ? 23.972 -1.696 -30.890 1.00 98.44 85 SER A O 1
ATOM 687 N N . LYS A 1 86 ? 21.742 -1.704 -31.168 1.00 98.50 86 LYS A N 1
ATOM 688 C CA . LYS A 1 86 ? 21.792 -1.964 -32.616 1.00 98.50 86 LYS A CA 1
ATOM 689 C C . LYS A 1 86 ? 22.526 -0.855 -33.363 1.00 98.50 86 LYS A C 1
ATOM 691 O O . LYS A 1 86 ? 23.342 -1.139 -34.238 1.00 98.50 86 LYS A O 1
ATOM 696 N N . LEU A 1 87 ? 22.241 0.401 -33.017 1.00 98.44 87 LEU A N 1
ATOM 697 C CA . LEU A 1 87 ? 22.894 1.549 -33.636 1.00 98.44 87 LEU A CA 1
ATOM 698 C C . LEU A 1 87 ? 24.395 1.559 -33.331 1.00 98.44 87 LEU A C 1
ATOM 700 O O . LEU A 1 87 ? 25.191 1.748 -34.242 1.00 98.44 87 LEU A O 1
ATOM 704 N N . ALA A 1 88 ? 24.782 1.299 -32.082 1.00 98.12 88 ALA A N 1
ATOM 705 C CA . ALA A 1 88 ? 26.180 1.210 -31.679 1.00 98.12 88 ALA A CA 1
ATOM 706 C C . ALA A 1 88 ? 26.920 0.097 -32.435 1.00 98.12 88 ALA A C 1
ATOM 708 O O . ALA A 1 88 ? 27.998 0.350 -32.969 1.00 98.12 88 ALA A O 1
ATOM 709 N N . THR A 1 89 ? 26.321 -1.093 -32.554 1.00 98.12 89 THR A N 1
ATOM 710 C CA . THR A 1 89 ? 26.874 -2.193 -33.359 1.00 98.12 89 THR A CA 1
ATOM 711 C C . THR A 1 89 ? 27.037 -1.781 -34.821 1.00 98.12 89 THR A C 1
ATOM 713 O O . THR A 1 89 ? 28.121 -1.923 -35.371 1.00 98.12 89 THR A O 1
ATOM 716 N N . THR A 1 90 ? 26.009 -1.174 -35.421 1.00 97.75 90 THR A N 1
ATOM 717 C CA . THR A 1 90 ? 26.064 -0.708 -36.818 1.00 97.75 90 THR A CA 1
ATOM 718 C C . THR A 1 90 ? 27.157 0.347 -37.023 1.00 97.75 90 THR A C 1
ATOM 720 O O . THR A 1 90 ? 27.856 0.343 -38.035 1.00 97.75 90 THR A O 1
ATOM 723 N N . CYS A 1 91 ? 27.312 1.279 -36.079 1.00 97.19 91 CYS A N 1
ATOM 724 C CA . CYS A 1 91 ? 28.370 2.287 -36.123 1.00 97.19 91 CYS A CA 1
ATOM 725 C C . CYS A 1 91 ? 29.756 1.645 -36.034 1.00 97.19 91 CYS A C 1
ATOM 727 O O . CYS A 1 91 ? 30.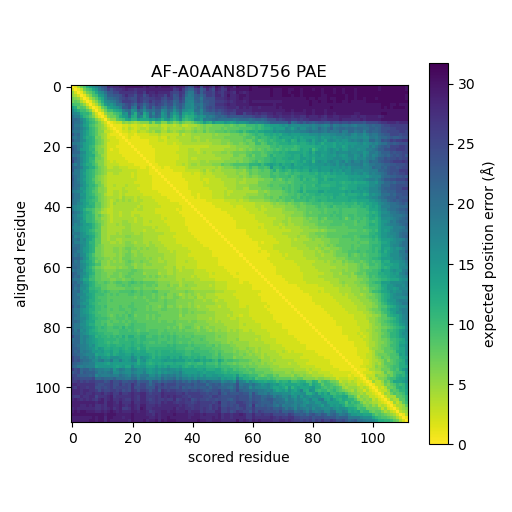642 2.022 -36.796 1.00 97.19 91 CYS A O 1
ATOM 729 N N . TRP A 1 92 ? 29.926 0.668 -35.143 1.00 97.12 92 TRP A N 1
ATOM 730 C CA . TRP A 1 92 ? 31.181 -0.058 -34.989 1.00 97.12 92 TRP A CA 1
ATOM 731 C C . TRP A 1 92 ? 31.541 -0.840 -36.258 1.00 97.12 92 TRP A C 1
ATOM 733 O O . TRP A 1 92 ? 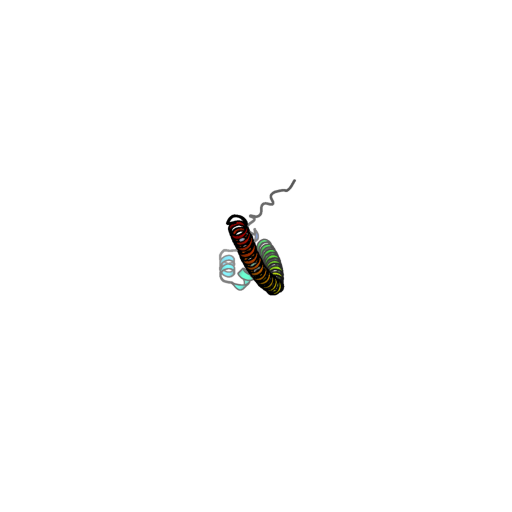32.644 -0.688 -36.766 1.00 97.12 92 TRP A O 1
ATOM 743 N N . GLU A 1 93 ? 30.590 -1.576 -36.839 1.00 96.44 93 GLU A N 1
ATOM 744 C CA . GLU A 1 93 ? 30.780 -2.310 -38.100 1.00 96.44 93 GLU A CA 1
ATOM 745 C C . GLU A 1 93 ? 31.206 -1.386 -39.248 1.00 96.44 93 GLU A C 1
ATOM 747 O O . GLU A 1 93 ? 32.165 -1.675 -39.963 1.00 96.44 93 GLU A O 1
ATOM 752 N N . LYS A 1 94 ? 30.532 -0.239 -39.404 1.00 95.75 94 LYS A N 1
ATOM 753 C CA . LYS A 1 94 ? 30.896 0.761 -40.419 1.00 95.75 94 LYS A CA 1
ATOM 754 C C . LYS A 1 94 ? 32.283 1.349 -40.176 1.00 95.75 94 LYS A C 1
ATOM 756 O O . LYS A 1 94 ? 33.026 1.563 -41.129 1.00 95.75 94 LYS A O 1
ATOM 761 N N . GLN A 1 95 ? 32.635 1.616 -38.921 1.00 94.38 95 GLN A N 1
ATOM 762 C CA . GLN A 1 95 ? 33.951 2.142 -38.566 1.00 94.38 95 GLN A CA 1
ATOM 763 C C . GLN A 1 95 ? 35.063 1.127 -38.860 1.00 94.38 95 GLN A C 1
ATOM 765 O O . GLN A 1 95 ? 36.106 1.509 -39.387 1.00 94.38 95 GLN A O 1
ATOM 770 N N . SER A 1 96 ? 34.831 -0.157 -38.580 1.00 92.50 96 SER A N 1
ATOM 771 C CA . SER A 1 96 ? 35.758 -1.235 -38.932 1.00 92.50 96 SER A CA 1
ATOM 772 C C . SER A 1 96 ? 35.963 -1.342 -40.441 1.00 92.50 96 SER A C 1
ATOM 774 O O . SER A 1 96 ? 37.106 -1.384 -40.881 1.00 92.50 96 SER A O 1
ATOM 776 N N . GLN A 1 97 ? 34.884 -1.299 -41.233 1.00 91.94 97 GLN A N 1
ATOM 777 C CA . GLN A 1 97 ? 34.975 -1.335 -42.698 1.00 91.94 97 GLN A CA 1
ATOM 778 C C . GLN A 1 97 ? 35.807 -0.170 -43.245 1.00 91.94 97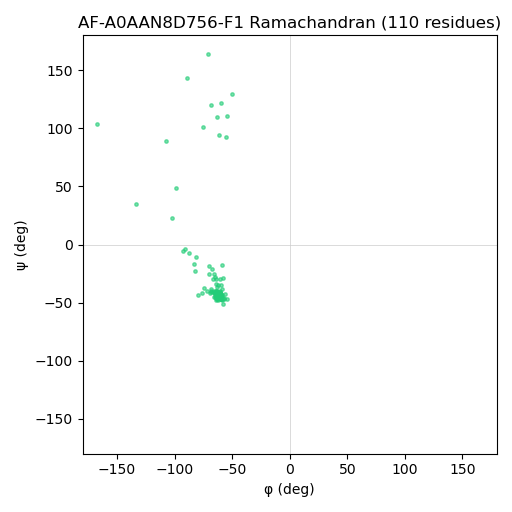 GLN A C 1
ATOM 780 O O . GLN A 1 97 ? 36.698 -0.388 -44.058 1.00 91.94 97 GLN A O 1
ATOM 785 N N . LEU A 1 98 ? 35.571 1.061 -42.774 1.00 89.94 98 LEU A N 1
ATOM 786 C CA . LEU A 1 98 ? 36.370 2.223 -43.186 1.00 89.94 98 LEU A CA 1
ATOM 787 C C . LEU A 1 98 ? 37.862 2.038 -42.869 1.00 89.94 98 LEU A C 1
ATOM 789 O O . LEU A 1 98 ? 38.701 2.302 -43.724 1.00 89.94 98 LEU A O 1
ATOM 793 N N . GLY A 1 99 ? 38.191 1.523 -41.681 1.00 84.06 99 GLY A N 1
ATOM 794 C CA . GLY A 1 99 ? 39.577 1.233 -41.305 1.00 84.06 99 GLY A CA 1
ATOM 795 C C . GLY A 1 99 ? 40.224 0.089 -42.101 1.00 84.06 99 GLY A C 1
ATOM 796 O O . GLY A 1 99 ? 41.450 0.003 -42.148 1.00 84.06 99 GLY A O 1
ATOM 797 N N . GLU A 1 100 ? 39.438 -0.797 -42.716 1.00 78.00 100 GLU A N 1
ATOM 798 C CA . GLU A 1 100 ? 39.932 -1.815 -43.652 1.00 78.00 100 GLU A CA 1
ATOM 799 C C . GLU A 1 100 ? 40.188 -1.221 -45.044 1.00 78.00 100 GLU A C 1
ATOM 801 O O . GLU A 1 100 ? 41.256 -1.459 -45.606 1.00 78.00 100 GLU A O 1
ATOM 806 N N . PHE A 1 101 ? 39.283 -0.383 -45.566 1.00 69.69 101 PHE A N 1
ATOM 807 C CA . PHE A 1 101 ? 39.483 0.316 -46.845 1.00 69.69 101 PHE A CA 1
ATOM 808 C C . PHE A 1 101 ? 40.714 1.236 -46.829 1.00 69.69 101 PHE A C 1
ATOM 810 O O . PHE A 1 101 ? 41.499 1.217 -47.772 1.00 69.69 101 PHE A O 1
ATOM 817 N N . GLU A 1 102 ? 40.947 1.974 -45.737 1.00 64.56 102 GLU A N 1
ATOM 818 C CA . GLU A 1 102 ? 42.139 2.827 -45.593 1.00 64.56 102 GLU A CA 1
ATOM 819 C C . GLU A 1 102 ? 43.459 2.036 -45.649 1.00 64.56 102 GLU A C 1
ATOM 821 O O . GLU A 1 102 ? 44.481 2.566 -46.088 1.00 64.56 102 GLU A O 1
ATOM 826 N N . LYS A 1 103 ? 43.458 0.765 -45.226 1.00 68.75 103 LYS A N 1
ATOM 827 C CA . LYS A 1 103 ? 44.642 -0.107 -45.304 1.00 68.75 103 LYS A CA 1
ATOM 828 C C . LYS A 1 103 ? 44.881 -0.613 -46.724 1.00 68.75 103 LYS A C 1
ATOM 830 O O . LYS A 1 103 ? 46.025 -0.609 -47.170 1.00 68.75 103 LYS A O 1
ATOM 835 N N . VAL A 1 104 ? 43.815 -0.996 -47.426 1.00 66.62 104 VAL A N 1
ATOM 836 C CA . VAL A 1 104 ? 43.883 -1.483 -48.814 1.00 66.62 104 VAL A CA 1
ATOM 837 C C . VAL A 1 104 ? 44.356 -0.374 -49.762 1.00 66.62 104 VAL A C 1
ATOM 839 O O . VAL A 1 104 ? 45.285 -0.590 -50.537 1.00 66.62 104 VAL A O 1
ATOM 842 N N . ASP A 1 105 ? 43.821 0.844 -49.629 1.00 60.66 105 ASP A N 1
ATOM 843 C CA . ASP A 1 105 ? 44.247 1.999 -50.437 1.00 60.66 105 ASP A CA 1
ATOM 844 C C . ASP A 1 105 ? 45.707 2.419 -50.158 1.00 60.66 105 ASP A C 1
ATOM 846 O O . ASP A 1 105 ? 46.386 2.986 -51.022 1.00 60.66 105 ASP A O 1
ATOM 850 N N . GLY A 1 106 ? 46.208 2.158 -48.946 1.00 59.72 106 GLY A N 1
ATOM 851 C CA . GLY A 1 106 ? 47.600 2.400 -48.559 1.00 59.72 106 GLY A CA 1
ATOM 852 C C . GLY A 1 106 ? 48.584 1.385 -49.149 1.00 59.72 106 GLY A C 1
ATOM 853 O O . GLY A 1 106 ? 49.681 1.771 -49.555 1.00 59.72 106 GLY A O 1
ATOM 854 N N . GLU A 1 107 ? 48.194 0.110 -49.240 1.00 58.69 107 GLU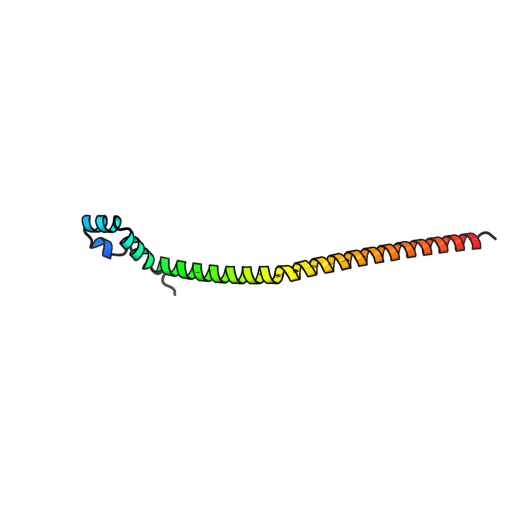 A N 1
ATOM 855 C CA . GLU A 1 107 ? 49.003 -0.945 -49.867 1.00 58.69 107 GLU A CA 1
ATOM 856 C C . GLU A 1 107 ? 49.053 -0.804 -51.396 1.00 58.69 107 GLU A C 1
ATOM 858 O O . GLU A 1 107 ? 50.133 -0.925 -51.976 1.00 58.69 107 GLU A O 1
ATOM 863 N N . GLU A 1 108 ? 47.943 -0.449 -52.057 1.00 56.47 108 GLU A N 1
ATOM 864 C CA . GLU A 1 108 ? 47.933 -0.224 -53.513 1.00 56.47 108 GLU A CA 1
ATOM 865 C C . GLU A 1 108 ? 48.761 1.001 -53.941 1.00 56.47 108 GLU A C 1
ATOM 867 O O . GLU A 1 108 ? 49.348 1.008 -55.024 1.00 56.47 108 GLU A O 1
ATOM 872 N N . ARG A 1 109 ? 48.878 2.032 -53.091 1.00 56.31 109 ARG A N 1
ATOM 873 C CA . ARG A 1 109 ? 49.716 3.216 -53.368 1.00 56.31 109 ARG A CA 1
ATOM 874 C C . ARG A 1 109 ? 51.200 3.038 -53.035 1.00 56.31 109 ARG A C 1
ATOM 876 O O . ARG A 1 109 ? 52.007 3.842 -53.494 1.00 56.31 109 ARG A O 1
ATOM 883 N N . GLY A 1 110 ? 51.563 2.029 -52.243 1.00 53.94 110 GLY A N 1
ATOM 884 C CA . GLY A 1 110 ? 52.948 1.737 -51.851 1.00 53.94 110 GLY A CA 1
ATOM 885 C C . GLY A 1 110 ? 53.680 0.734 -52.752 1.00 53.94 110 GLY A C 1
ATOM 886 O O . GLY A 1 110 ? 54.865 0.492 -52.537 1.00 53.94 110 GLY A O 1
ATOM 887 N N . GLY A 1 111 ? 52.989 0.137 -53.731 1.00 52.56 111 GLY A N 1
ATOM 888 C CA . GLY A 1 111 ? 53.495 -0.947 -54.583 1.00 52.56 111 GLY A CA 1
ATOM 889 C C . GLY A 1 111 ? 53.936 -0.557 -56.002 1.00 52.56 111 GLY A C 1
ATOM 890 O O . GLY A 1 111 ? 53.920 -1.425 -56.874 1.00 52.56 111 GLY A O 1
ATOM 891 N N . GLY A 1 112 ? 54.284 0.712 -56.253 1.00 40.84 112 GLY A N 1
ATOM 892 C CA . GLY A 1 112 ? 54.762 1.216 -57.554 1.00 40.84 112 GLY A CA 1
ATOM 893 C C . GLY A 1 112 ? 56.223 1.640 -57.542 1.00 40.84 112 GLY A C 1
ATOM 894 O O . GLY A 1 112 ? 56.591 2.405 -56.624 1.00 40.84 112 GLY A O 1
#

pLDDT: mean 86.98, std 17.58, range [39.5, 98.75]

Solvent-accessible surface area (backbone atoms only — not comparable to full-atom values): 6528 Å² total; per-residue (Å²): 142,76,80,82,73,80,86,76,73,70,69,69,70,63,76,76,50,53,74,68,56,50,50,53,50,72,72,32,62,70,61,48,50,50,53,51,66,67,31,64,72,53,45,53,52,50,52,53,49,51,54,49,50,53,52,50,48,52,52,50,53,52,51,60,68,46,45,62,58,53,53,51,51,53,52,53,50,53,51,52,50,51,53,50,51,53,51,51,51,52,51,50,54,53,50,52,51,52,62,50,52,58,50,53,59,49,53,69,70,68,73,120

Foldseek 3Di:
DDDPPPPPPPPCVVVVDDPVVVVVCVVDVVNVVVVLVPDPVNVVVVVVVVVVVVVVVVVVVVVVVCVVVVVVVVVVVVVVVVVVVVVVVVVVVVVVVVVVVVVVVVVVVVPD

Mean predicted aligned error: 11.23 Å

InterPro domains:
  IPR009851 Modifier of rudimentary, Modr [PF07200] (16-99)

Organism: Champsocephalus gunnari (NCBI:txid52237)